Protein AF-W9GTC2-F1 (afdb_monomer_lite)

Foldseek 3Di:
DDDDDPPDQDDDQDDPPDDFDPDPDGDSVNVNVVQCVVPNDVRSCVVRVVCVVVVVVVLLVCLCVPVNDDDPDPDPVSSVVSVVVSSVVVVVVCVVPPDDDDDDD

Sequence (105 aa):
MAERDPTATVIIPPRCTAVPGSGTDPTQRDGHIQSLADRGRLGWQRDTDYGRRSMAETAMSRYKRILGDHPHARKPPGQQAEAAIGVAVLNRMIDAGRPNSVRVA

Secondary structure (DSSP, 8-state):
-PPP-TT-----PPPTT----SSSS--HHHHHHHHHHHHHHHHHHHHTTTTHHHHHHHHHHHHHHHH-SS-S-SSHHHHHHHHHHHHHHHHHHHHHH--------

Organism: NCBI:txid1385369

pLDDT: mean 91.57, std 6.58, range [50.03, 98.12]

Radius of gyration: 20.14 Å; chains: 1; bounding box: 42×46×45 Å

Structure (mmCIF, N/CA/C/O backbone):
data_AF-W9GTC2-F1
#
_entry.id   AF-W9GTC2-F1
#
loop_
_atom_site.group_PDB
_atom_site.id
_atom_site.type_symbol
_atom_site.label_atom_id
_atom_site.label_alt_id
_atom_site.label_comp_id
_atom_site.label_asym_id
_atom_site.label_entity_id
_atom_site.label_seq_id
_atom_site.pdbx_PDB_ins_code
_atom_site.Cartn_x
_atom_site.Cartn_y
_atom_site.Cartn_z
_atom_site.occupancy
_atom_site.B_iso_or_equiv
_atom_site.auth_seq_id
_atom_site.auth_comp_id
_atom_site.auth_asym_id
_atom_site.auth_atom_id
_atom_site.pdbx_PDB_model_num
ATOM 1 N N . MET A 1 1 ? 7.754 23.759 11.958 1.00 50.03 1 MET A N 1
ATOM 2 C CA . MET A 1 1 ? 6.921 22.601 12.348 1.00 50.03 1 MET A CA 1
ATOM 3 C C . MET A 1 1 ? 5.746 22.597 11.387 1.00 50.03 1 MET A C 1
ATOM 5 O O . MET A 1 1 ? 5.092 23.626 11.315 1.00 50.03 1 MET A O 1
ATOM 9 N N . ALA A 1 2 ? 5.570 21.567 10.555 1.00 69.06 2 ALA A N 1
ATOM 10 C CA . ALA A 1 2 ? 4.448 21.549 9.612 1.00 69.06 2 ALA A CA 1
ATOM 11 C C . ALA A 1 2 ? 3.126 21.558 10.397 1.00 69.06 2 ALA A C 1
ATOM 13 O O . ALA A 1 2 ? 2.994 20.820 11.376 1.00 69.06 2 ALA A O 1
ATOM 14 N N . GLU A 1 3 ? 2.198 22.428 10.008 1.00 79.25 3 GLU A N 1
ATOM 15 C CA . GLU A 1 3 ? 0.869 22.525 10.609 1.00 79.25 3 GLU A CA 1
ATOM 16 C C . GLU A 1 3 ? 0.101 21.217 10.368 1.00 79.25 3 GLU A C 1
ATOM 18 O O . GLU A 1 3 ? 0.183 20.628 9.287 1.00 79.25 3 GLU A O 1
ATOM 23 N N . ARG A 1 4 ? -0.579 20.701 11.399 1.00 73.94 4 ARG A N 1
ATOM 24 C CA . ARG A 1 4 ? -1.393 19.490 11.251 1.00 73.94 4 ARG A CA 1
ATOM 25 C C . ARG A 1 4 ? -2.638 19.851 10.458 1.00 73.94 4 ARG A C 1
ATOM 27 O O . ARG A 1 4 ? -3.410 20.689 10.906 1.00 73.94 4 ARG A O 1
ATOM 34 N N . ASP A 1 5 ? -2.844 19.173 9.337 1.00 83.50 5 ASP A N 1
ATOM 35 C CA . ASP A 1 5 ? -4.101 19.243 8.600 1.00 83.50 5 ASP A CA 1
ATOM 36 C C . ASP A 1 5 ? -5.235 18.691 9.490 1.00 83.50 5 ASP A C 1
ATOM 38 O O . ASP A 1 5 ? -5.206 17.504 9.843 1.00 83.50 5 ASP A O 1
ATOM 42 N N . PRO A 1 6 ? -6.216 19.523 9.887 1.00 79.56 6 PRO A N 1
ATOM 43 C CA . PRO A 1 6 ? -7.305 19.108 10.768 1.00 79.56 6 PRO A CA 1
ATOM 44 C C . PRO A 1 6 ? -8.245 18.088 10.111 1.00 79.56 6 PRO A C 1
ATOM 46 O O . PRO A 1 6 ? -9.015 17.433 10.808 1.00 79.56 6 PRO A O 1
ATOM 49 N N . THR A 1 7 ? -8.180 17.933 8.786 1.00 83.44 7 THR A N 1
ATOM 50 C CA . THR A 1 7 ? -8.991 16.978 8.021 1.00 83.44 7 THR A CA 1
ATOM 51 C C . THR A 1 7 ? -8.284 15.639 7.797 1.00 83.44 7 THR A C 1
ATOM 53 O O . THR A 1 7 ? -8.893 14.679 7.317 1.00 83.44 7 THR A O 1
ATOM 56 N N . ALA A 1 8 ? -7.004 15.534 8.173 1.00 86.25 8 ALA A N 1
ATOM 57 C CA . ALA A 1 8 ? -6.229 14.320 7.979 1.00 86.25 8 ALA A CA 1
ATOM 58 C C . ALA A 1 8 ? -6.806 13.144 8.779 1.00 86.25 8 ALA A C 1
ATOM 60 O O . ALA A 1 8 ? -7.047 13.215 9.986 1.00 86.25 8 ALA A O 1
ATOM 61 N N . THR A 1 9 ? -6.963 12.006 8.104 1.00 88.50 9 THR A N 1
ATOM 62 C CA . THR A 1 9 ? -7.416 10.777 8.757 1.00 88.50 9 THR A CA 1
ATOM 63 C C . THR A 1 9 ? -6.242 10.054 9.414 1.00 88.50 9 THR A C 1
ATOM 65 O O . THR A 1 9 ? -5.342 9.566 8.729 1.00 88.50 9 THR A O 1
ATOM 68 N N . VAL A 1 10 ? -6.240 9.946 10.746 1.00 89.94 10 VAL A N 1
ATOM 69 C CA . VAL A 1 10 ? -5.218 9.200 11.490 1.00 89.94 10 VAL A CA 1
ATOM 70 C C . VAL A 1 10 ? -5.610 7.726 11.545 1.00 89.94 10 VAL A C 1
ATOM 72 O O . VAL A 1 10 ? -6.564 7.338 12.219 1.00 89.94 10 VAL A O 1
ATOM 75 N N . ILE A 1 11 ? -4.848 6.885 10.845 1.00 91.81 11 ILE A N 1
ATOM 76 C CA . ILE A 1 11 ? -5.065 5.435 10.796 1.00 91.81 11 ILE A CA 1
ATOM 77 C C . ILE A 1 11 ? -4.038 4.754 11.703 1.00 91.81 11 ILE A C 1
ATOM 79 O O . ILE A 1 11 ? 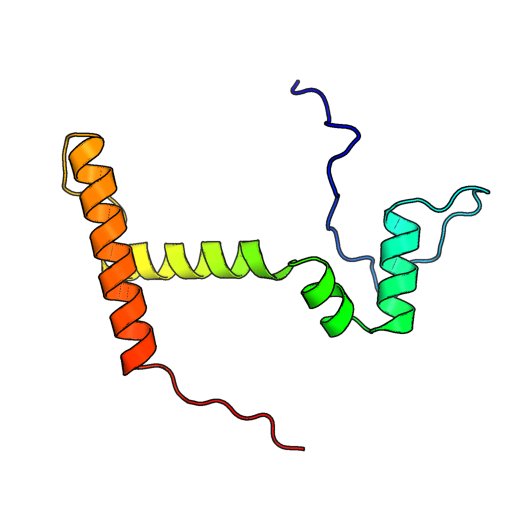-2.940 4.386 11.282 1.00 91.81 11 ILE A O 1
ATOM 83 N N . ILE A 1 12 ? -4.392 4.606 12.977 1.00 90.00 12 ILE A N 1
ATOM 84 C CA . ILE A 1 12 ? -3.600 3.869 13.963 1.00 90.00 12 ILE A CA 1
ATOM 85 C C . ILE A 1 12 ? -4.527 2.839 14.602 1.00 90.00 12 ILE A C 1
ATOM 87 O O . ILE A 1 12 ? -5.524 3.244 15.197 1.00 90.00 12 ILE A O 1
ATOM 91 N N . PRO A 1 13 ? -4.229 1.531 14.507 1.00 88.88 13 PRO A N 1
ATOM 92 C CA . PRO A 1 13 ? -5.091 0.506 15.071 1.00 88.88 13 PRO A CA 1
ATOM 93 C C . PRO A 1 13 ? -5.156 0.645 16.596 1.00 88.88 13 PRO A C 1
ATOM 95 O O . PRO A 1 13 ? -4.116 0.555 17.259 1.00 88.88 13 PRO A O 1
ATOM 98 N N . PRO A 1 14 ? -6.357 0.798 17.179 1.00 91.31 14 PRO A N 1
ATOM 99 C CA . PRO A 1 14 ? -6.529 0.694 18.618 1.00 91.31 14 PRO A CA 1
ATOM 100 C C . PRO A 1 14 ? -6.035 -0.658 19.161 1.00 91.31 14 PRO A C 1
ATOM 102 O O . PRO A 1 14 ? -6.092 -1.702 18.491 1.00 91.31 14 PRO A O 1
ATOM 105 N N . ARG A 1 15 ? -5.543 -0.642 20.408 1.00 89.75 15 ARG A N 1
ATOM 106 C CA . ARG A 1 15 ? -5.224 -1.875 21.144 1.00 89.75 15 ARG A CA 1
ATOM 107 C C . ARG A 1 15 ? -6.506 -2.670 21.409 1.00 89.75 15 ARG A C 1
ATOM 109 O O . ARG A 1 15 ? -7.586 -2.094 21.454 1.00 89.75 15 ARG A O 1
ATOM 116 N N . CYS A 1 16 ? -6.383 -3.975 21.645 1.00 86.38 16 CYS A N 1
ATOM 117 C CA . CYS A 1 16 ? -7.531 -4.829 21.976 1.00 86.38 16 CYS A CA 1
ATOM 118 C C . CYS A 1 16 ? -8.276 -4.405 23.253 1.00 86.38 16 CYS A C 1
ATOM 120 O O . CYS A 1 16 ? -9.457 -4.687 23.378 1.00 86.38 16 CYS A O 1
ATOM 122 N N . THR A 1 17 ? -7.604 -3.713 24.175 1.00 91.62 17 THR A N 1
ATOM 123 C CA . THR A 1 17 ? -8.178 -3.194 25.425 1.00 91.62 17 THR A CA 1
ATOM 124 C C . THR A 1 17 ? -8.638 -1.737 25.325 1.00 91.62 17 THR A C 1
ATOM 126 O O . THR A 1 17 ? -8.907 -1.102 26.342 1.00 91.62 17 THR A O 1
ATOM 129 N N . ALA A 1 18 ? -8.662 -1.153 24.123 1.00 92.38 18 ALA A N 1
ATOM 130 C CA . ALA A 1 18 ? -9.057 0.237 23.954 1.00 92.38 18 ALA A CA 1
ATOM 131 C C . ALA A 1 18 ? -10.556 0.416 24.235 1.00 92.38 18 ALA A C 1
ATOM 133 O O . ALA A 1 18 ? -11.384 -0.252 23.626 1.00 92.38 18 ALA A O 1
ATOM 134 N N . VAL A 1 19 ? -10.879 1.361 25.119 1.00 92.31 19 VAL A N 1
ATOM 135 C CA . VAL A 1 19 ? -12.250 1.801 25.408 1.00 92.31 19 VAL A CA 1
ATOM 136 C C . VAL A 1 19 ? -12.497 3.200 24.835 1.00 92.31 19 VAL A C 1
ATOM 138 O O . VAL A 1 19 ? -11.526 3.972 24.734 1.00 92.31 19 VAL A O 1
ATOM 141 N N . PRO A 1 20 ? -13.749 3.527 24.457 1.00 92.06 20 PRO A N 1
ATOM 142 C CA . PRO A 1 20 ? -14.113 4.873 24.036 1.00 92.06 20 PRO A CA 1
ATOM 143 C C . PRO A 1 20 ? -13.808 5.921 25.111 1.00 92.06 20 PRO A C 1
ATOM 145 O O . PRO A 1 20 ? -13.793 5.620 26.308 1.00 92.06 20 PRO A O 1
ATOM 148 N N . GLY A 1 21 ? -13.548 7.154 24.684 1.00 89.12 21 GLY A N 1
ATOM 149 C CA . GLY A 1 21 ? -13.445 8.295 25.591 1.00 89.12 21 GLY A CA 1
ATOM 150 C C . GLY A 1 21 ? -14.777 8.621 26.279 1.00 89.12 21 GLY A C 1
ATOM 151 O O . GLY A 1 21 ? -15.844 8.265 25.794 1.00 89.12 21 GLY A O 1
ATOM 152 N N . SER A 1 22 ? -14.720 9.342 27.401 1.00 87.38 22 SER A N 1
ATOM 153 C CA . SER A 1 22 ? -15.906 9.802 28.145 1.00 87.38 22 SER A CA 1
ATOM 154 C C . SER A 1 22 ? -16.497 11.121 27.623 1.00 87.38 22 SER A C 1
ATOM 156 O O . SER A 1 22 ? -17.310 11.739 28.308 1.00 87.38 22 SER A O 1
ATOM 158 N N . GLY A 1 23 ? -16.034 11.607 26.468 1.00 86.44 23 GLY A N 1
ATOM 159 C CA . GLY A 1 23 ? -16.526 12.839 25.851 1.00 86.44 23 GLY A CA 1
ATOM 160 C C . GLY A 1 23 ? -17.905 12.657 25.217 1.00 86.44 23 GLY A C 1
ATOM 161 O O . GLY A 1 23 ? -18.311 11.543 24.900 1.00 86.44 23 GLY A O 1
ATOM 162 N N . THR A 1 24 ? -18.622 13.763 25.023 1.00 80.62 24 THR A N 1
ATOM 163 C CA . THR A 1 24 ? -19.947 13.774 24.382 1.00 80.62 24 THR A CA 1
ATOM 164 C C . THR A 1 24 ? -19.875 13.610 22.865 1.00 80.62 24 THR A C 1
ATOM 166 O O . THR A 1 24 ? -20.800 13.057 22.279 1.00 80.62 24 THR A O 1
ATOM 169 N N . ASP A 1 25 ? -18.769 14.035 22.247 1.00 85.31 25 ASP A N 1
ATOM 170 C CA . ASP A 1 25 ? -18.533 13.911 20.808 1.00 85.31 25 ASP A CA 1
ATOM 171 C C . ASP A 1 25 ? -17.537 12.774 20.521 1.00 85.31 25 ASP A C 1
ATOM 173 O O . ASP A 1 25 ? -16.403 12.817 21.018 1.00 85.31 25 ASP A O 1
ATOM 177 N N . PRO A 1 26 ? -17.915 11.759 19.718 1.00 84.00 26 PRO A N 1
ATOM 178 C CA . PRO A 1 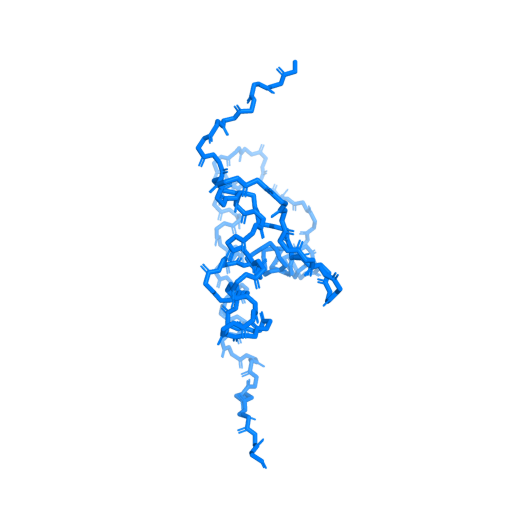26 ? -17.020 10.664 19.366 1.00 84.00 26 PRO A CA 1
ATOM 179 C C . PRO A 1 26 ? -15.789 11.163 18.611 1.00 84.00 26 PRO A C 1
ATOM 181 O O . PRO A 1 26 ? -15.883 11.804 17.563 1.00 84.00 26 PRO A O 1
ATOM 184 N N . THR A 1 27 ? -14.607 10.816 19.109 1.00 90.62 27 THR A N 1
ATOM 185 C CA . THR A 1 27 ? -13.353 11.107 18.413 1.00 90.62 27 THR A CA 1
ATOM 186 C C . THR A 1 27 ? -13.131 10.131 17.254 1.00 90.62 27 THR A C 1
ATOM 188 O O . THR A 1 27 ? -13.709 9.044 17.198 1.00 90.62 27 THR A O 1
ATOM 191 N N . GLN A 1 28 ? -12.196 10.445 16.351 1.00 90.38 28 GLN A N 1
ATOM 192 C CA . GLN A 1 28 ? -11.752 9.493 15.321 1.00 90.38 28 GLN A CA 1
ATOM 193 C C . GLN A 1 28 ? -11.269 8.159 15.918 1.00 90.38 28 GLN A C 1
ATOM 195 O O . GLN A 1 28 ? -11.477 7.098 15.331 1.00 90.38 28 GLN A O 1
ATOM 200 N N . ARG A 1 29 ? -10.641 8.196 17.101 1.00 92.31 29 ARG A N 1
ATOM 201 C CA . ARG A 1 29 ? -10.225 6.986 17.816 1.00 92.31 29 ARG A CA 1
ATOM 202 C C . ARG A 1 29 ? -11.433 6.161 18.256 1.00 92.31 29 ARG A C 1
ATOM 204 O O . ARG A 1 29 ? -11.383 4.942 18.118 1.00 92.31 29 ARG A O 1
ATOM 211 N N . ASP A 1 30 ? -12.488 6.804 18.747 1.00 93.81 30 ASP A N 1
ATOM 212 C CA . ASP A 1 30 ? -13.718 6.120 19.159 1.00 93.81 30 ASP A CA 1
ATOM 213 C C . ASP A 1 30 ? -14.411 5.475 17.953 1.00 93.81 30 ASP A C 1
ATOM 215 O O . ASP A 1 30 ? -14.827 4.321 18.030 1.00 93.81 30 ASP A O 1
ATOM 219 N N . GLY A 1 31 ? -14.399 6.147 16.795 1.00 92.69 31 GLY A N 1
ATOM 220 C CA . GLY A 1 31 ? -14.846 5.564 15.527 1.00 92.69 31 GLY A CA 1
ATOM 221 C C . GLY A 1 31 ? -14.064 4.305 15.127 1.00 92.69 31 GLY A C 1
ATOM 222 O O . GLY A 1 31 ? -14.657 3.302 14.728 1.00 92.69 31 GLY A O 1
ATOM 223 N N . HIS A 1 32 ? -12.735 4.303 15.292 1.00 94.62 32 HIS A N 1
ATOM 224 C CA . HIS A 1 32 ? -11.913 3.108 15.049 1.00 94.62 32 HIS A CA 1
ATOM 225 C C . HIS A 1 32 ? -12.211 1.971 16.034 1.00 94.62 32 HIS A C 1
ATOM 227 O O . HIS A 1 32 ? -12.202 0.809 15.632 1.00 94.62 32 HIS A O 1
ATOM 233 N N . ILE A 1 33 ? -12.470 2.283 17.309 1.00 94.56 33 ILE A N 1
ATOM 234 C CA . ILE A 1 33 ? -12.848 1.289 18.330 1.00 94.56 33 ILE A CA 1
ATOM 235 C C . ILE A 1 33 ? -14.191 0.649 17.969 1.00 94.56 33 ILE A C 1
ATOM 237 O O . ILE A 1 33 ? -14.297 -0.576 17.979 1.00 94.56 33 ILE A O 1
ATOM 241 N N . GLN A 1 34 ? -15.178 1.459 17.586 1.00 93.06 34 GLN A N 1
ATOM 242 C CA . GLN A 1 34 ? -16.494 0.971 17.183 1.00 93.06 34 GLN A CA 1
ATOM 243 C C . GLN A 1 34 ? -16.407 0.091 15.928 1.00 93.06 34 GLN A C 1
ATOM 245 O O . GLN A 1 34 ? -16.882 -1.040 15.926 1.00 93.06 34 GLN A O 1
ATOM 250 N N . SER A 1 35 ? -15.695 0.544 14.891 1.00 93.38 35 SER A N 1
ATOM 251 C CA . SER A 1 35 ? -15.485 -0.240 13.666 1.00 93.38 35 SER A CA 1
ATOM 252 C C . SER A 1 35 ? -14.774 -1.577 13.934 1.00 93.38 35 SER A C 1
ATOM 254 O O . SER A 1 35 ? -15.130 -2.600 13.344 1.00 93.38 35 SER A O 1
ATOM 256 N N . LEU A 1 36 ? -13.807 -1.601 14.861 1.00 93.50 36 LEU A N 1
ATOM 257 C CA . LEU A 1 36 ? -13.166 -2.841 15.304 1.00 93.50 36 LEU A CA 1
ATOM 258 C C . LEU A 1 36 ? -14.134 -3.790 16.017 1.00 93.50 36 LEU A C 1
ATOM 260 O O . LEU A 1 36 ? -14.018 -4.998 15.810 1.00 93.50 36 LEU A O 1
ATOM 264 N N . ALA A 1 37 ? -15.049 -3.275 16.842 1.00 92.38 37 ALA A N 1
ATOM 265 C CA . ALA A 1 37 ? -16.067 -4.083 17.511 1.00 92.38 37 ALA A CA 1
ATOM 266 C C . ALA A 1 37 ? -17.068 -4.674 16.505 1.00 92.38 37 ALA A C 1
ATOM 268 O O . ALA A 1 37 ? -17.380 -5.860 16.576 1.00 92.38 37 ALA A O 1
ATOM 269 N N . ASP A 1 38 ? -17.493 -3.877 15.522 1.00 94.31 38 ASP A N 1
ATOM 270 C CA . ASP A 1 38 ? -18.536 -4.262 14.567 1.00 94.31 38 ASP A CA 1
ATOM 271 C C . ASP A 1 38 ? -18.029 -5.201 13.462 1.00 94.31 38 ASP A C 1
ATOM 273 O O . ASP A 1 38 ? -18.737 -6.109 13.027 1.00 94.31 38 ASP A O 1
ATOM 277 N N . ARG A 1 39 ? -16.804 -4.978 12.963 1.00 93.38 39 ARG A N 1
ATOM 278 C CA . ARG A 1 39 ? -16.268 -5.649 11.757 1.00 93.38 39 ARG A CA 1
ATOM 279 C C . ARG A 1 39 ? -15.030 -6.499 12.022 1.00 93.38 39 ARG A C 1
ATOM 281 O O . ARG A 1 39 ? -1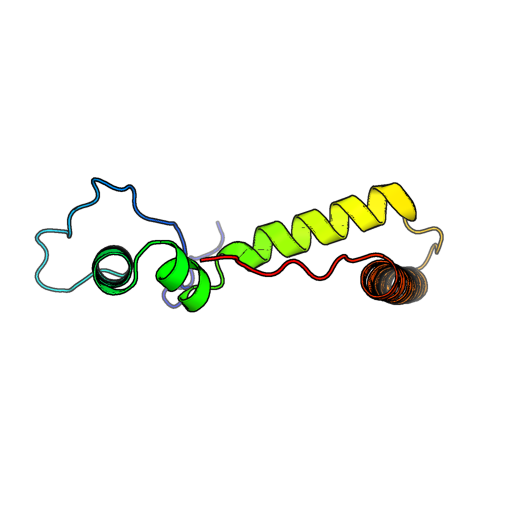4.500 -7.147 11.112 1.00 93.38 39 ARG A O 1
ATOM 288 N N . GLY A 1 40 ? -14.531 -6.482 13.255 1.00 93.00 40 GLY A N 1
ATOM 289 C CA . GLY A 1 40 ? -13.267 -7.100 13.622 1.00 93.00 40 GLY A CA 1
ATOM 290 C C . GLY A 1 40 ? -12.051 -6.420 12.982 1.00 93.00 40 GLY A C 1
ATOM 291 O O . GLY A 1 40 ? -12.135 -5.494 12.172 1.00 93.00 40 GLY A O 1
ATOM 292 N N . ARG A 1 41 ? -10.862 -6.929 13.321 1.00 92.81 41 ARG A N 1
ATOM 293 C CA . ARG A 1 41 ? -9.579 -6.358 12.875 1.00 92.81 41 ARG A CA 1
ATOM 294 C C . ARG A 1 41 ? -9.395 -6.361 11.358 1.00 92.81 41 ARG A C 1
ATOM 296 O O . ARG A 1 41 ? -8.890 -5.385 10.816 1.00 92.81 41 ARG A O 1
ATOM 303 N N . LEU A 1 42 ? -9.777 -7.444 10.682 1.00 92.19 42 LEU A N 1
ATOM 304 C CA . LEU A 1 42 ? -9.602 -7.558 9.231 1.00 92.19 42 LEU A CA 1
ATOM 305 C C . LEU A 1 42 ? -10.552 -6.634 8.461 1.00 92.19 42 LEU A C 1
ATOM 307 O O . LEU A 1 42 ? -10.140 -6.063 7.455 1.00 92.19 42 LEU A O 1
ATOM 311 N N . GLY A 1 43 ? -11.794 -6.470 8.933 1.00 93.88 43 GLY A N 1
ATOM 312 C CA . GLY A 1 43 ? -12.740 -5.515 8.356 1.00 93.88 43 GLY A CA 1
ATOM 313 C C . GLY A 1 43 ? -12.234 -4.083 8.506 1.00 93.88 43 GLY A C 1
ATOM 314 O O . GLY A 1 43 ? -12.082 -3.382 7.513 1.00 93.88 43 GLY A O 1
ATOM 315 N N . TRP A 1 44 ? -11.821 -3.708 9.720 1.00 94.81 44 TRP A N 1
ATOM 316 C CA . TRP A 1 44 ? -11.228 -2.397 9.991 1.00 94.81 44 TRP A CA 1
ATOM 317 C C . TRP A 1 44 ? -9.995 -2.099 9.119 1.00 94.81 44 TRP A C 1
ATOM 319 O O . TRP A 1 44 ? -9.872 -1.011 8.562 1.00 94.81 44 TRP A O 1
ATOM 329 N N . GLN A 1 45 ? -9.081 -3.063 8.949 1.00 94.38 45 GLN A N 1
ATOM 330 C CA . GLN A 1 45 ? -7.893 -2.884 8.099 1.00 94.38 45 GLN A CA 1
ATOM 331 C C . GLN A 1 45 ? -8.238 -2.669 6.620 1.00 94.38 45 GLN A C 1
ATOM 333 O O . GLN A 1 45 ? -7.509 -1.947 5.941 1.00 94.38 45 GLN A O 1
ATOM 338 N N . ARG A 1 46 ? -9.309 -3.305 6.125 1.00 93.12 46 ARG A N 1
ATOM 339 C CA . ARG A 1 46 ? -9.811 -3.117 4.756 1.00 93.12 46 ARG A CA 1
ATOM 340 C C . ARG A 1 46 ? -10.451 -1.744 4.589 1.00 93.12 46 ARG A C 1
ATOM 342 O O . ARG A 1 46 ? -10.094 -1.040 3.657 1.00 93.12 46 ARG A O 1
ATOM 349 N N . ASP A 1 47 ? -11.323 -1.352 5.515 1.00 93.50 47 ASP A N 1
ATOM 350 C CA . ASP A 1 47 ? -12.044 -0.073 5.457 1.00 93.50 47 ASP A CA 1
ATOM 351 C C . ASP A 1 47 ? -11.103 1.138 5.591 1.00 93.50 47 ASP A C 1
ATOM 353 O O . ASP A 1 47 ? -11.384 2.213 5.069 1.00 93.50 47 ASP A O 1
ATOM 357 N N . THR A 1 48 ? -9.969 0.965 6.276 1.00 92.81 48 THR A N 1
ATOM 358 C CA . THR A 1 48 ? -8.976 2.026 6.504 1.00 92.81 48 THR A CA 1
ATOM 359 C C . THR A 1 48 ? -7.762 1.963 5.579 1.00 92.81 48 THR A C 1
ATOM 361 O O . THR A 1 48 ? -6.839 2.756 5.749 1.00 92.81 48 THR A O 1
ATOM 364 N N . ASP A 1 49 ? -7.700 1.022 4.630 1.00 93.44 49 ASP A N 1
ATOM 365 C CA . ASP A 1 49 ? -6.525 0.820 3.766 1.00 93.44 49 ASP A CA 1
ATOM 366 C C . ASP A 1 49 ? -5.194 0.641 4.538 1.00 93.44 49 ASP A C 1
ATOM 368 O O . ASP A 1 49 ? -4.102 0.910 4.022 1.00 93.44 49 ASP A O 1
ATOM 372 N N . TYR A 1 50 ? -5.245 0.145 5.781 1.00 93.00 50 TYR A N 1
ATOM 373 C CA . TYR A 1 50 ? -4.085 0.086 6.684 1.00 93.00 50 TYR A CA 1
ATOM 374 C C . TYR A 1 50 ? -2.880 -0.656 6.076 1.00 93.00 50 TYR A C 1
ATOM 376 O O . TYR A 1 50 ? -1.724 -0.285 6.290 1.00 93.00 50 TYR A O 1
ATOM 384 N N . GLY A 1 51 ? -3.139 -1.689 5.266 1.00 92.81 51 GLY A N 1
ATOM 385 C CA . GLY A 1 51 ? -2.104 -2.498 4.615 1.00 92.81 51 GLY A CA 1
ATOM 386 C C . GLY A 1 51 ? -1.312 -1.780 3.513 1.00 92.81 51 GLY A C 1
ATOM 387 O O . GLY A 1 51 ? -0.268 -2.284 3.096 1.00 92.81 51 GLY A O 1
ATOM 388 N N . ARG A 1 52 ? -1.754 -0.604 3.044 1.00 93.06 52 ARG A N 1
ATOM 389 C CA . ARG A 1 52 ? -1.161 0.101 1.892 1.00 93.06 52 ARG A CA 1
ATOM 390 C C . ARG A 1 52 ? 0.328 0.403 2.073 1.00 93.06 52 ARG A C 1
ATOM 392 O O . ARG A 1 52 ? 1.104 0.193 1.142 1.00 93.06 52 ARG A O 1
ATOM 399 N N . ARG A 1 53 ? 0.746 0.824 3.274 1.00 93.62 53 ARG A N 1
ATOM 400 C CA . ARG A 1 53 ? 2.164 1.092 3.584 1.00 93.62 53 ARG A CA 1
ATOM 401 C C . ARG A 1 53 ? 3.015 -0.172 3.476 1.00 93.62 53 ARG A C 1
ATOM 403 O O . ARG A 1 53 ? 4.009 -0.170 2.759 1.00 93.62 53 ARG A O 1
ATOM 410 N N . SER A 1 54 ? 2.587 -1.254 4.125 1.00 94.12 54 SER A N 1
ATOM 411 C CA . SER A 1 54 ? 3.309 -2.530 4.098 1.00 94.12 54 SER A CA 1
ATOM 412 C C . SER A 1 54 ? 3.430 -3.085 2.673 1.00 94.12 54 SER A C 1
ATOM 414 O O . SER A 1 54 ? 4.487 -3.591 2.292 1.00 94.12 54 SER A O 1
ATOM 416 N N . MET A 1 55 ? 2.397 -2.921 1.837 1.00 92.81 55 MET A N 1
ATOM 417 C CA . MET A 1 55 ? 2.458 -3.309 0.423 1.00 92.81 55 MET A CA 1
ATOM 418 C C . MET A 1 55 ? 3.493 -2.493 -0.363 1.00 92.81 55 MET A C 1
ATOM 420 O O . MET A 1 55 ? 4.276 -3.075 -1.116 1.00 92.81 55 MET A O 1
ATOM 424 N N . ALA A 1 56 ? 3.529 -1.170 -0.173 1.00 94.44 56 ALA A N 1
ATOM 425 C CA . ALA A 1 56 ? 4.497 -0.291 -0.829 1.00 94.44 56 ALA A CA 1
ATOM 426 C C . ALA A 1 56 ? 5.941 -0.587 -0.386 1.00 94.44 56 ALA A C 1
ATOM 428 O O . ALA A 1 56 ? 6.830 -0.726 -1.225 1.00 94.44 56 ALA A O 1
ATOM 429 N N . GLU A 1 57 ? 6.171 -0.769 0.916 1.00 96.44 57 GLU A N 1
ATOM 430 C CA . GLU A 1 57 ? 7.475 -1.160 1.469 1.00 96.44 57 GLU A CA 1
ATOM 431 C C . GLU A 1 57 ? 7.937 -2.510 0.906 1.00 96.44 57 GLU A C 1
ATOM 433 O O . GLU A 1 57 ? 9.078 -2.651 0.463 1.00 96.44 57 GLU A O 1
ATOM 438 N N . THR A 1 58 ? 7.029 -3.485 0.833 1.00 95.25 58 THR A N 1
ATOM 439 C CA . THR A 1 58 ? 7.308 -4.804 0.248 1.00 95.25 58 THR A CA 1
ATOM 440 C C . THR A 1 58 ? 7.617 -4.712 -1.248 1.00 95.25 58 THR A C 1
ATOM 442 O O . THR A 1 58 ? 8.500 -5.411 -1.752 1.00 95.25 58 THR A O 1
ATOM 445 N N . ALA A 1 59 ? 6.906 -3.863 -1.996 1.00 93.81 59 ALA A N 1
ATOM 446 C CA . ALA A 1 59 ? 7.202 -3.606 -3.404 1.00 93.81 59 ALA A CA 1
ATOM 447 C C . ALA A 1 59 ? 8.600 -2.996 -3.577 1.00 93.81 59 ALA A C 1
ATOM 449 O O . ALA A 1 59 ? 9.389 -3.501 -4.375 1.00 93.81 59 ALA A O 1
ATOM 450 N N . MET A 1 60 ? 8.946 -1.994 -2.768 1.00 95.75 60 MET A N 1
ATOM 451 C CA . MET A 1 60 ? 10.254 -1.344 -2.825 1.00 95.75 60 MET A CA 1
ATOM 452 C C . MET A 1 60 ? 11.393 -2.280 -2.400 1.00 95.75 60 MET A C 1
ATOM 454 O O . MET A 1 60 ? 12.445 -2.296 -3.034 1.00 95.75 60 MET A O 1
ATOM 458 N N . SER A 1 61 ? 11.188 -3.110 -1.373 1.00 95.88 61 SER A N 1
ATOM 459 C CA . SER A 1 61 ? 12.152 -4.139 -0.961 1.00 95.88 61 SER A CA 1
ATOM 460 C C . SER A 1 61 ? 12.449 -5.123 -2.100 1.00 95.88 61 SER A C 1
ATOM 462 O O . SER A 1 61 ? 13.612 -5.404 -2.394 1.00 95.88 61 SER A O 1
ATOM 464 N N . ARG A 1 62 ? 11.409 -5.599 -2.802 1.00 95.06 62 ARG A N 1
ATOM 465 C CA . ARG A 1 62 ? 11.564 -6.471 -3.980 1.00 95.06 62 ARG A CA 1
ATOM 466 C C . ARG A 1 62 ? 12.281 -5.770 -5.123 1.00 95.06 62 ARG A C 1
ATOM 468 O O . ARG A 1 62 ? 13.185 -6.370 -5.695 1.00 95.06 62 ARG A O 1
ATOM 475 N N . TYR A 1 63 ? 11.916 -4.522 -5.408 1.00 95.75 63 TYR A N 1
ATOM 476 C CA . TYR A 1 63 ? 12.589 -3.718 -6.422 1.00 95.75 63 TYR A CA 1
ATOM 477 C C . TYR A 1 63 ? 14.087 -3.640 -6.139 1.00 95.75 63 TYR A C 1
ATOM 479 O O . TYR A 1 63 ? 14.878 -4.057 -6.977 1.00 95.75 63 TYR A O 1
ATOM 487 N N . LYS A 1 64 ? 14.478 -3.221 -4.929 1.00 95.50 64 LYS A N 1
ATOM 488 C CA . LYS A 1 64 ? 15.896 -3.076 -4.571 1.00 95.50 64 LYS A CA 1
ATOM 489 C C . LYS A 1 64 ? 16.667 -4.390 -4.635 1.00 95.50 64 LYS A C 1
ATOM 491 O O . LYS A 1 64 ? 17.792 -4.424 -5.112 1.00 95.50 64 LYS A O 1
ATOM 496 N N . ARG A 1 65 ? 16.055 -5.482 -4.172 1.00 96.19 65 ARG A N 1
ATOM 497 C CA . ARG A 1 65 ? 16.699 -6.800 -4.127 1.00 96.19 65 ARG A CA 1
ATOM 498 C C . ARG A 1 65 ? 16.888 -7.436 -5.507 1.00 96.19 65 ARG A C 1
ATOM 500 O O . ARG A 1 65 ? 17.830 -8.198 -5.677 1.00 96.19 65 ARG A O 1
ATOM 507 N N . ILE A 1 66 ? 15.973 -7.190 -6.446 1.00 95.25 66 ILE A N 1
ATOM 508 C CA . ILE A 1 66 ? 15.970 -7.846 -7.764 1.00 95.25 66 ILE A CA 1
ATOM 509 C C . ILE A 1 66 ? 16.621 -6.963 -8.830 1.00 95.25 66 ILE A C 1
ATOM 511 O O . ILE A 1 66 ? 17.375 -7.468 -9.653 1.00 95.25 66 ILE A O 1
ATOM 515 N N . LEU A 1 67 ? 16.318 -5.663 -8.829 1.00 94.81 67 LEU A N 1
ATOM 516 C CA . LEU A 1 67 ? 16.744 -4.725 -9.871 1.00 94.81 67 LEU A CA 1
ATOM 517 C C . LEU A 1 67 ? 17.926 -3.846 -9.449 1.00 94.81 67 LEU A C 1
ATOM 519 O O . LEU A 1 67 ? 18.568 -3.260 -10.311 1.00 94.81 67 LEU A O 1
ATOM 523 N N . GLY A 1 68 ? 18.220 -3.763 -8.150 1.00 94.88 68 GLY A N 1
ATOM 524 C CA . GLY A 1 68 ? 19.273 -2.911 -7.601 1.00 94.88 68 GLY A CA 1
ATOM 525 C C . GLY A 1 68 ? 18.728 -1.755 -6.766 1.00 94.88 68 GLY A C 1
ATOM 526 O O . GLY A 1 68 ? 17.572 -1.340 -6.882 1.00 94.88 68 GLY A O 1
ATOM 527 N N . ASP A 1 69 ? 19.565 -1.242 -5.871 1.00 94.44 69 ASP A N 1
ATOM 528 C CA . ASP A 1 69 ? 19.210 -0.216 -4.892 1.00 94.44 69 ASP A CA 1
ATOM 529 C C . ASP A 1 69 ? 19.304 1.222 -5.425 1.00 94.44 69 ASP A C 1
ATOM 531 O O . ASP A 1 69 ? 18.789 2.139 -4.776 1.00 94.44 69 ASP A O 1
ATOM 535 N N . HIS A 1 70 ? 19.882 1.412 -6.614 1.00 93.56 70 HIS A N 1
ATOM 536 C CA . HIS A 1 70 ? 20.076 2.709 -7.255 1.00 93.56 70 HIS A CA 1
ATOM 537 C C . HIS A 1 70 ? 19.711 2.699 -8.755 1.00 93.56 70 HIS A C 1
ATOM 539 O O . HIS A 1 70 ? 20.013 1.729 -9.452 1.00 93.56 70 HIS A O 1
ATOM 545 N N . PRO A 1 71 ? 19.122 3.787 -9.291 1.00 93.19 71 PRO A N 1
ATOM 546 C CA . PRO A 1 71 ? 18.949 3.950 -10.732 1.00 93.19 71 PRO A CA 1
ATOM 547 C C . PRO A 1 71 ? 20.290 4.076 -11.467 1.00 93.19 71 PRO A C 1
ATOM 549 O O . PRO A 1 71 ? 21.206 4.755 -10.994 1.00 93.19 71 PRO A O 1
ATOM 552 N N . HIS A 1 72 ? 20.385 3.499 -12.659 1.00 94.06 72 HIS A N 1
ATOM 553 C CA . HIS A 1 72 ? 21.527 3.657 -13.559 1.00 94.06 72 HIS A CA 1
ATOM 554 C C . HIS A 1 72 ? 21.463 4.959 -14.368 1.00 94.06 72 HIS A C 1
ATOM 556 O O . HIS A 1 72 ? 22.497 5.539 -14.722 1.00 94.06 72 HIS A O 1
ATOM 562 N N . ALA A 1 73 ? 20.259 5.448 -14.668 1.00 96.62 73 ALA A N 1
ATOM 563 C CA . ALA A 1 73 ? 20.069 6.691 -15.394 1.00 96.62 73 ALA A CA 1
ATOM 564 C C . ALA A 1 73 ? 20.560 7.902 -14.581 1.00 96.62 73 ALA A C 1
ATOM 566 O O . ALA A 1 73 ? 20.236 8.095 -13.409 1.00 96.62 73 ALA A O 1
ATOM 567 N N . ARG A 1 74 ? 21.315 8.793 -15.235 1.00 96.19 74 ARG A N 1
ATOM 568 C CA . ARG A 1 74 ? 21.922 9.969 -14.581 1.00 96.19 74 ARG A CA 1
ATOM 569 C C . ARG A 1 74 ? 21.000 11.184 -14.471 1.00 96.19 74 ARG A C 1
ATOM 571 O O . ARG A 1 74 ? 21.348 12.147 -13.794 1.00 96.19 74 ARG A O 1
ATOM 578 N N . LYS A 1 75 ? 19.884 11.204 -15.205 1.00 97.88 75 LYS A N 1
ATOM 579 C CA . LYS A 1 75 ? 18.980 12.363 -15.300 1.00 97.88 75 LYS A CA 1
ATOM 580 C C . LYS A 1 75 ? 17.583 11.988 -14.801 1.00 97.88 75 LYS A C 1
ATOM 582 O O . LYS A 1 75 ? 17.143 10.884 -15.124 1.00 97.88 75 LYS A O 1
ATOM 587 N N . PRO A 1 76 ? 16.861 12.889 -14.105 1.00 97.88 76 PRO A N 1
ATOM 588 C CA . PRO A 1 76 ? 15.558 12.570 -13.517 1.00 97.88 76 PRO A CA 1
ATOM 589 C C . PRO A 1 76 ? 14.532 11.959 -14.487 1.00 97.88 76 PRO A C 1
ATOM 591 O O . PRO A 1 76 ? 13.910 10.972 -14.103 1.00 97.88 76 PRO A O 1
ATOM 594 N N . PRO A 1 77 ? 14.387 12.423 -15.748 1.00 98.12 77 PRO A N 1
ATOM 595 C CA . PRO A 1 77 ? 13.464 11.779 -16.689 1.00 98.12 77 PRO A CA 1
ATOM 59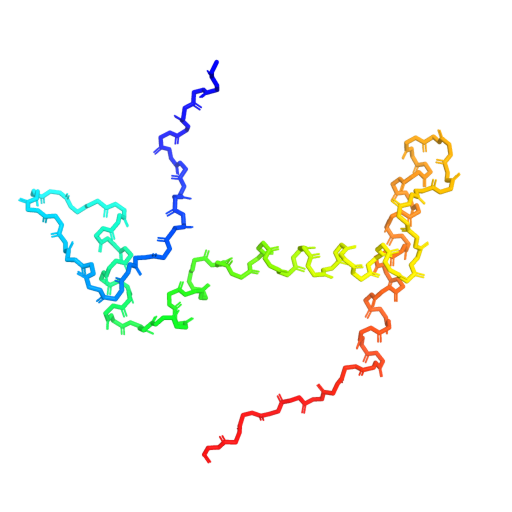6 C C . PRO A 1 77 ? 13.831 10.318 -16.978 1.00 98.12 77 PRO A C 1
ATOM 598 O O . PRO A 1 77 ? 12.966 9.450 -17.027 1.00 98.12 77 PRO A O 1
ATOM 601 N N . GLY A 1 78 ? 15.131 10.030 -17.105 1.00 98.06 78 GLY A N 1
ATOM 602 C CA . GLY A 1 78 ? 15.624 8.667 -17.286 1.00 98.06 78 GLY A CA 1
ATOM 603 C C . GLY A 1 78 ? 15.413 7.803 -16.044 1.00 98.06 78 GLY A C 1
ATOM 604 O O . GLY A 1 78 ? 15.022 6.653 -16.174 1.00 98.06 78 GLY A O 1
ATOM 605 N N . GLN A 1 79 ? 15.594 8.365 -14.845 1.00 96.69 79 GLN A N 1
ATOM 606 C CA . GLN A 1 79 ? 15.355 7.657 -13.580 1.00 96.69 79 GLN A CA 1
ATOM 607 C C . GLN A 1 79 ? 13.874 7.316 -13.385 1.00 96.69 79 GLN A C 1
ATOM 609 O O . GLN A 1 79 ? 13.548 6.226 -12.925 1.00 96.69 79 GLN A O 1
ATOM 614 N N . GLN A 1 80 ? 12.971 8.225 -13.763 1.00 97.19 80 GLN A N 1
ATOM 615 C CA . GLN A 1 80 ? 11.528 7.977 -13.733 1.00 97.19 80 GLN A CA 1
ATOM 616 C C . GLN A 1 80 ? 11.132 6.870 -14.714 1.00 97.19 80 GLN A C 1
ATOM 618 O O . GLN A 1 80 ? 10.375 5.973 -14.346 1.00 97.19 80 GLN A O 1
ATOM 623 N N . ALA A 1 81 ? 11.669 6.904 -15.938 1.00 97.88 81 ALA A N 1
ATOM 624 C CA . ALA A 1 81 ? 11.430 5.862 -16.932 1.00 97.88 81 ALA A CA 1
ATOM 625 C C . ALA A 1 81 ? 11.979 4.502 -16.472 1.00 97.88 81 ALA A C 1
ATOM 627 O O . ALA A 1 81 ? 11.277 3.497 -16.555 1.00 97.88 81 ALA A O 1
ATOM 628 N N . GLU A 1 82 ? 13.198 4.474 -15.930 1.00 97.50 82 GLU A N 1
ATOM 629 C CA . GLU A 1 82 ? 13.821 3.273 -15.371 1.00 97.50 82 GLU A CA 1
ATOM 630 C C . GLU A 1 82 ? 12.977 2.677 -14.238 1.00 97.50 82 GLU A C 1
ATOM 632 O O . GLU A 1 82 ? 12.666 1.487 -14.266 1.00 97.50 82 GLU A O 1
ATOM 637 N N . ALA A 1 83 ? 12.520 3.507 -13.296 1.00 95.69 83 ALA A N 1
ATOM 638 C CA . ALA A 1 83 ? 11.644 3.069 -12.215 1.00 95.69 83 ALA A CA 1
ATOM 639 C C . ALA A 1 83 ? 10.306 2.519 -12.734 1.00 95.69 83 ALA A C 1
ATOM 641 O O . ALA A 1 83 ? 9.854 1.469 -12.275 1.00 95.69 83 ALA A O 1
ATOM 642 N N . ALA A 1 84 ? 9.682 3.188 -13.710 1.00 96.94 84 ALA A N 1
ATOM 643 C CA . ALA A 1 84 ? 8.424 2.742 -14.307 1.00 96.94 84 ALA A CA 1
ATOM 644 C C . ALA A 1 84 ? 8.573 1.379 -15.005 1.00 96.94 84 ALA A C 1
ATOM 646 O O . ALA A 1 84 ? 7.754 0.481 -14.794 1.00 96.94 84 ALA A O 1
ATOM 647 N N . ILE A 1 85 ? 9.648 1.199 -15.779 1.00 97.50 85 ILE A N 1
ATOM 648 C CA . ILE A 1 85 ? 9.980 -0.075 -16.427 1.00 97.50 85 ILE A CA 1
ATOM 649 C C . ILE A 1 85 ? 10.247 -1.152 -15.370 1.00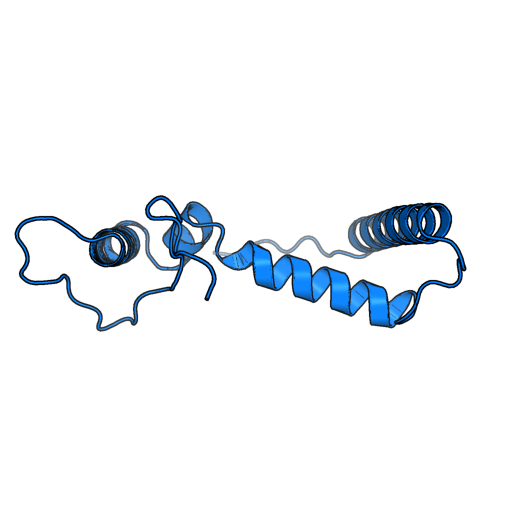 97.50 85 ILE A C 1
ATOM 651 O O . ILE A 1 85 ? 9.701 -2.251 -15.465 1.00 97.50 85 ILE A O 1
ATOM 655 N N . GLY A 1 86 ? 11.027 -0.840 -14.333 1.00 96.62 86 GLY A N 1
ATOM 656 C CA . GLY A 1 86 ? 11.335 -1.774 -13.253 1.00 96.62 86 GLY A CA 1
ATOM 657 C C . GLY A 1 86 ? 10.084 -2.264 -12.520 1.00 96.62 86 GLY A C 1
ATOM 658 O O . GLY A 1 86 ? 9.915 -3.465 -12.309 1.00 96.62 86 GLY A O 1
ATOM 659 N N . VAL A 1 87 ? 9.148 -1.364 -12.208 1.00 96.12 87 VAL A N 1
ATOM 660 C CA . VAL A 1 87 ? 7.849 -1.734 -11.623 1.00 96.12 87 VAL A CA 1
ATOM 661 C C . VAL A 1 87 ? 7.039 -2.621 -12.573 1.00 96.12 87 VAL A C 1
ATOM 663 O O . VAL A 1 87 ? 6.475 -3.622 -12.129 1.00 96.12 87 VAL A O 1
ATOM 666 N N . ALA A 1 88 ? 7.009 -2.315 -13.873 1.00 97.25 88 ALA A N 1
ATOM 667 C CA . ALA A 1 88 ? 6.304 -3.137 -14.858 1.00 97.25 88 ALA A CA 1
ATOM 668 C C . ALA A 1 88 ? 6.879 -4.564 -14.949 1.00 97.25 88 ALA A C 1
ATOM 670 O O . ALA A 1 88 ? 6.121 -5.536 -14.971 1.00 97.25 88 ALA A O 1
ATOM 671 N N . VAL A 1 89 ? 8.209 -4.703 -14.932 1.00 96.75 89 VAL A N 1
ATOM 672 C CA . VAL A 1 89 ? 8.891 -6.007 -14.902 1.00 96.75 89 VAL A CA 1
ATOM 673 C C . VAL A 1 89 ? 8.534 -6.781 -13.632 1.00 96.75 89 VAL A C 1
ATOM 675 O O . VAL A 1 89 ? 8.161 -7.951 -13.717 1.00 96.75 89 VAL A O 1
ATOM 678 N N . LEU A 1 90 ? 8.584 -6.137 -12.462 1.00 95.38 90 LEU A N 1
ATOM 679 C CA . LEU A 1 90 ? 8.242 -6.783 -11.190 1.00 95.38 90 LEU A CA 1
ATOM 680 C C . LEU A 1 90 ? 6.790 -7.256 -11.149 1.00 95.38 90 LEU A C 1
ATOM 682 O O . LEU A 1 90 ? 6.531 -8.366 -10.687 1.00 95.38 90 LEU A O 1
ATOM 686 N N . ASN A 1 91 ? 5.850 -6.452 -11.648 1.00 94.94 91 ASN A N 1
ATOM 687 C CA . ASN A 1 91 ? 4.446 -6.851 -11.728 1.00 94.94 91 ASN A CA 1
ATOM 688 C C . ASN A 1 91 ? 4.283 -8.091 -12.614 1.00 94.94 91 ASN A C 1
ATOM 690 O O . ASN A 1 91 ? 3.644 -9.055 -12.201 1.00 94.94 91 ASN A O 1
ATOM 694 N N . ARG A 1 92 ? 4.967 -8.136 -13.766 1.00 96.00 92 ARG A N 1
ATOM 695 C CA . ARG A 1 92 ? 4.948 -9.312 -14.645 1.00 96.00 92 ARG A CA 1
ATOM 696 C C . ARG A 1 92 ? 5.550 -10.558 -13.987 1.00 96.00 92 ARG A C 1
ATOM 698 O O . ARG A 1 92 ? 5.030 -11.655 -14.175 1.00 96.00 92 ARG A O 1
ATOM 705 N N . MET A 1 93 ? 6.621 -10.406 -13.207 1.00 95.06 93 MET A N 1
ATOM 706 C CA . MET A 1 93 ? 7.203 -11.511 -12.433 1.00 95.06 93 MET A CA 1
ATOM 707 C C . MET A 1 93 ? 6.232 -12.035 -11.368 1.00 95.06 93 MET A C 1
ATOM 709 O O . MET A 1 93 ? 6.126 -13.246 -11.181 1.00 95.06 93 MET A O 1
ATOM 713 N N . ILE A 1 94 ? 5.518 -11.139 -10.676 1.00 91.88 94 ILE A N 1
ATOM 714 C CA . ILE A 1 94 ? 4.503 -11.516 -9.684 1.00 91.88 94 ILE A CA 1
ATOM 715 C C . ILE A 1 94 ? 3.374 -12.288 -10.363 1.00 91.88 94 ILE A C 1
ATOM 717 O O . ILE A 1 94 ? 3.011 -13.353 -9.876 1.00 91.88 94 ILE A O 1
ATOM 721 N N . ASP A 1 95 ? 2.859 -11.801 -11.488 1.00 93.31 95 ASP A N 1
ATOM 722 C CA . ASP A 1 95 ? 1.768 -12.468 -12.201 1.00 93.31 95 ASP A CA 1
ATOM 723 C C . ASP A 1 95 ? 2.164 -13.868 -12.689 1.00 93.31 95 ASP A C 1
ATOM 725 O O . ASP A 1 95 ? 1.357 -14.792 -12.630 1.00 93.31 95 ASP A O 1
ATOM 729 N N . ALA A 1 96 ? 3.419 -14.049 -13.112 1.00 94.19 96 ALA A N 1
ATOM 730 C CA . ALA A 1 96 ? 3.930 -15.345 -13.552 1.00 94.19 96 ALA A CA 1
ATOM 731 C C . ALA A 1 96 ? 4.223 -16.321 -12.395 1.00 94.19 96 ALA A C 1
ATOM 733 O O . ALA A 1 96 ? 4.078 -17.529 -12.563 1.00 94.19 96 ALA A O 1
ATOM 734 N N . GLY A 1 97 ? 4.677 -15.819 -11.242 1.00 89.94 97 GLY A N 1
ATOM 735 C CA . GLY A 1 97 ? 5.190 -16.647 -10.144 1.00 89.94 97 GLY A CA 1
ATOM 736 C C . GLY A 1 97 ? 4.273 -16.781 -8.925 1.00 89.94 97 GLY A C 1
ATOM 737 O O . GLY A 1 97 ? 4.579 -17.562 -8.024 1.00 89.94 97 GLY A O 1
ATOM 738 N N . ARG A 1 98 ? 3.185 -16.007 -8.831 1.00 91.06 98 ARG A N 1
ATOM 739 C CA . ARG A 1 98 ? 2.334 -15.987 -7.634 1.00 91.06 98 ARG A CA 1
ATOM 740 C C . ARG A 1 98 ? 1.428 -17.227 -7.579 1.00 91.06 98 ARG A C 1
ATOM 742 O O . ARG A 1 98 ? 0.602 -17.402 -8.472 1.00 91.06 98 ARG A O 1
ATOM 749 N N . PRO A 1 99 ? 1.483 -18.032 -6.501 1.00 90.38 99 PRO A N 1
ATOM 750 C CA . PRO A 1 99 ? 0.531 -19.119 -6.306 1.00 90.38 99 PRO A CA 1
ATOM 751 C C . PRO A 1 99 ? -0.880 -18.583 -6.013 1.00 90.38 99 PRO A C 1
ATOM 753 O O . PRO A 1 99 ? -1.050 -17.559 -5.346 1.00 90.38 99 PRO A O 1
ATOM 756 N N . ASN A 1 100 ? -1.903 -19.309 -6.469 1.00 88.69 100 ASN A N 1
ATOM 757 C CA . ASN A 1 100 ? -3.299 -19.027 -6.132 1.00 88.69 100 ASN A CA 1
ATOM 758 C C . ASN A 1 100 ? -3.621 -19.572 -4.736 1.00 88.69 100 ASN A C 1
ATOM 760 O O . ASN A 1 100 ? -4.039 -20.717 -4.578 1.00 88.69 100 ASN A O 1
ATOM 764 N N . SER A 1 101 ? -3.415 -18.744 -3.714 1.00 86.94 101 SER A N 1
ATOM 765 C CA . SER A 1 101 ? -3.775 -19.088 -2.339 1.00 86.94 101 SER A CA 1
ATOM 766 C C . SER A 1 101 ? -5.284 -18.959 -2.126 1.00 86.94 101 SER A C 1
ATOM 768 O O . SER A 1 101 ? -5.835 -17.861 -2.219 1.00 86.94 101 SER A O 1
ATOM 770 N N . VAL A 1 102 ? -5.944 -20.069 -1.794 1.00 90.94 102 VAL A N 1
ATOM 771 C CA . VAL A 1 102 ? -7.363 -20.106 -1.409 1.00 90.94 102 VAL A CA 1
ATOM 772 C C . VAL A 1 102 ? -7.493 -20.340 0.092 1.00 90.94 102 VAL A C 1
ATOM 774 O O . VAL A 1 102 ? -6.714 -21.084 0.688 1.00 90.94 102 VAL A O 1
ATOM 777 N N . ARG A 1 103 ? -8.468 -19.683 0.725 1.00 84.44 103 ARG A N 1
ATOM 778 C CA . ARG A 1 103 ? -8.777 -19.923 2.136 1.00 84.44 103 ARG A CA 1
ATOM 779 C C . ARG A 1 103 ? -9.650 -21.170 2.222 1.00 84.44 103 ARG A C 1
ATOM 781 O O . ARG A 1 103 ? -10.742 -21.175 1.664 1.00 84.44 103 ARG A O 1
ATOM 788 N N . VAL A 1 104 ? -9.1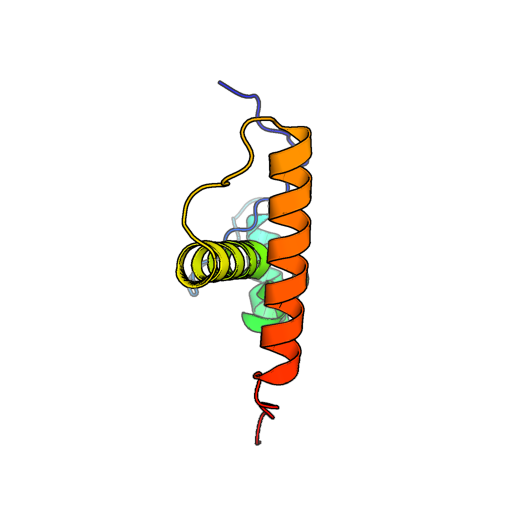59 -22.204 2.892 1.00 83.25 104 VAL A N 1
ATOM 789 C CA . VAL A 1 104 ? -9.935 -23.415 3.188 1.00 83.25 104 VAL A CA 1
ATOM 790 C C . VAL A 1 104 ? -10.686 -23.192 4.507 1.00 83.25 104 VAL A C 1
ATOM 792 O O . VAL A 1 104 ? -10.151 -22.521 5.395 1.00 83.25 104 VAL A O 1
ATOM 795 N N . ALA A 1 105 ? -11.941 -23.648 4.563 1.00 78.62 105 ALA A N 1
ATOM 796 C CA . ALA A 1 105 ? -12.843 -23.515 5.710 1.00 78.62 105 ALA A CA 1
ATOM 797 C C . ALA A 1 105 ? -12.492 -24.488 6.841 1.00 78.62 105 ALA A C 1
ATOM 799 O O . ALA A 1 105 ? -12.028 -25.605 6.520 1.00 78.62 105 ALA A O 1
#